Protein AF-A0A838WRP9-F1 (afdb_monomer_lite)

Organism: NCBI:txid2585140

InterPro domains:
  IPR011335 Restriction endonuclease type II-like [SSF52980] (3-72)
  IPR012547 PD-(D/E)XK nuclease superfamily 9 [PF08011] (3-76)

Sequence (81 aa):
ANFEGYYASVLYAFLSSLNARIIPEDITNYGQADITAILGDYIYVIEIKVVDGENVKENLALKQIRECNYAQKYRGEPGRT

Radius of gyration: 13.5 Å; chains: 1; bounding box: 34×22×33 Å

Secondary structu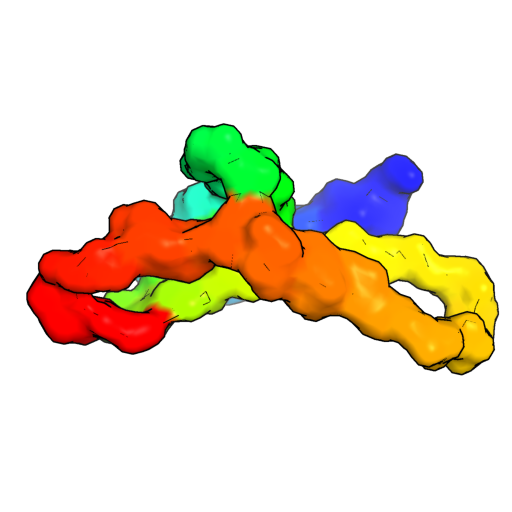re (DSSP, 8-state):
-TTHHHHHHHHHHHHHHTT-EEEEEEEETTEEEEEEEEETTEEEEE-----SSS---S-HHHHHHHHTTGGGGGTT-TT--

pLDDT: mean 89.35, std 9.65, range [51.28, 97.12]

Foldseek 3Di:
DVVQVVVLVVVVVVLVVLVWDKDAQDDDPLHTFRIWTHHQQEIDGDHDDDDDDDDPPDDVGVVSCVNSVVCVVVPPDPSHD

Structure (mmCIF, N/CA/C/O backbone):
data_AF-A0A838WRP9-F1
#
_entry.id   AF-A0A838WRP9-F1
#
loop_
_atom_site.group_PDB
_atom_site.id
_atom_site.type_symbol
_atom_site.label_atom_id
_atom_site.label_alt_id
_atom_site.label_comp_id
_atom_site.label_asym_id
_atom_site.label_entity_id
_atom_site.label_seq_id
_atom_site.pdbx_PDB_ins_code
_atom_site.Cartn_x
_atom_site.Cartn_y
_atom_site.Cartn_z
_atom_site.occupancy
_atom_site.B_iso_or_equiv
_atom_site.auth_seq_id
_atom_site.auth_comp_id
_atom_site.auth_asym_id
_atom_site.auth_atom_id
_atom_site.pdbx_PDB_model_num
ATOM 1 N N . ALA A 1 1 ? 11.028 5.754 -11.646 1.00 51.28 1 ALA A N 1
ATOM 2 C CA . ALA A 1 1 ? 9.866 6.650 -11.823 1.00 51.28 1 ALA A CA 1
ATOM 3 C C . ALA A 1 1 ? 8.750 6.022 -12.668 1.00 51.28 1 ALA A C 1
ATOM 5 O O . ALA A 1 1 ? 7.654 5.882 -12.155 1.00 51.28 1 ALA A O 1
ATOM 6 N N . ASN A 1 2 ? 8.989 5.591 -13.918 1.00 60.41 2 ASN A N 1
ATOM 7 C CA . ASN A 1 2 ? 7.888 5.189 -14.823 1.00 60.41 2 ASN A CA 1
ATOM 8 C C . ASN A 1 2 ? 7.137 3.888 -14.465 1.00 60.41 2 ASN A C 1
ATOM 10 O O . ASN A 1 2 ? 6.013 3.709 -14.917 1.00 60.41 2 ASN A O 1
ATOM 14 N N . PHE A 1 3 ? 7.724 2.981 -13.679 1.00 78.69 3 PHE A N 1
ATOM 15 C CA . PHE A 1 3 ? 7.093 1.690 -13.369 1.00 78.69 3 PHE A CA 1
ATOM 16 C C . PHE A 1 3 ? 6.217 1.729 -12.115 1.00 78.69 3 PHE A C 1
ATOM 18 O O . PHE A 1 3 ? 5.155 1.122 -12.085 1.00 78.69 3 PHE A O 1
ATOM 25 N N . GLU A 1 4 ? 6.632 2.471 -11.096 1.00 79.19 4 GLU A N 1
ATOM 26 C CA . GLU A 1 4 ? 5.950 2.530 -9.800 1.00 79.19 4 GLU A CA 1
ATOM 27 C C . GLU A 1 4 ? 4.553 3.143 -9.925 1.00 79.19 4 GLU A C 1
ATOM 29 O O . GLU A 1 4 ? 3.572 2.510 -9.546 1.00 79.19 4 GLU A O 1
ATOM 34 N N . GLY A 1 5 ? 4.436 4.290 -10.608 1.00 85.38 5 GLY A N 1
ATOM 35 C CA . GLY A 1 5 ? 3.138 4.906 -10.901 1.00 85.38 5 GLY A CA 1
ATOM 36 C C . GLY A 1 5 ? 2.233 4.040 -11.789 1.00 85.38 5 GLY A C 1
ATOM 37 O O . GLY A 1 5 ? 1.014 4.039 -11.613 1.00 85.38 5 GLY A O 1
ATOM 38 N N . TYR A 1 6 ? 2.810 3.255 -12.708 1.00 90.00 6 TYR A N 1
ATOM 39 C CA . TYR A 1 6 ? 2.052 2.291 -13.511 1.00 90.00 6 TYR A CA 1
ATOM 40 C C . TYR A 1 6 ? 1.452 1.186 -12.631 1.00 90.00 6 TYR A C 1
ATOM 42 O O . TYR A 1 6 ? 0.245 0.950 -12.684 1.00 90.00 6 TYR A O 1
ATOM 50 N N . TYR A 1 7 ? 2.256 0.550 -11.773 1.00 90.12 7 TYR A N 1
ATOM 51 C CA . TYR A 1 7 ? 1.768 -0.499 -10.873 1.00 90.12 7 TYR A CA 1
ATOM 52 C C . TYR A 1 7 ? 0.797 0.039 -9.820 1.00 90.12 7 TYR A C 1
ATOM 54 O O . TYR A 1 7 ? -0.216 -0.610 -9.557 1.00 90.12 7 TYR A O 1
ATOM 62 N N . ALA A 1 8 ? 1.036 1.240 -9.289 1.00 91.69 8 ALA A N 1
ATOM 63 C CA . ALA A 1 8 ? 0.096 1.919 -8.404 1.00 91.69 8 ALA A CA 1
ATOM 64 C C . ALA A 1 8 ? -1.263 2.121 -9.091 1.00 91.69 8 ALA A C 1
ATOM 66 O O . ALA A 1 8 ? -2.300 1.813 -8.509 1.00 91.69 8 ALA A O 1
ATOM 67 N N . SER A 1 9 ? -1.268 2.540 -10.362 1.00 92.50 9 SER A N 1
ATOM 68 C CA . SER A 1 9 ? -2.499 2.725 -11.145 1.00 92.50 9 SER A CA 1
ATOM 69 C C . SER A 1 9 ? -3.244 1.409 -11.395 1.00 92.50 9 SER A C 1
ATOM 71 O O . SER A 1 9 ? -4.468 1.358 -11.267 1.00 92.50 9 SER A O 1
ATOM 73 N N . VAL A 1 10 ? -2.523 0.329 -11.718 1.00 94.31 10 VAL A N 1
ATOM 74 C CA . VAL A 1 10 ? -3.115 -1.006 -11.924 1.00 94.31 10 VAL A CA 1
ATOM 75 C C . VAL A 1 10 ? -3.730 -1.539 -10.628 1.00 94.31 10 VAL A C 1
ATOM 77 O O . VAL A 1 10 ? -4.879 -1.986 -10.635 1.00 94.31 10 VAL A O 1
ATOM 80 N N . LEU A 1 11 ? -3.001 -1.457 -9.511 1.00 94.69 11 LEU A N 1
ATOM 81 C CA . LEU A 1 11 ? -3.500 -1.871 -8.198 1.00 94.69 11 LEU A CA 1
ATOM 82 C C . LEU A 1 11 ? -4.701 -1.031 -7.772 1.00 94.69 11 LEU A C 1
ATOM 84 O O . LEU A 1 11 ? -5.697 -1.587 -7.313 1.00 94.69 11 LEU A O 1
ATOM 88 N N . TYR A 1 12 ? -4.645 0.285 -7.983 1.00 94.44 12 TYR A N 1
ATOM 89 C CA . TYR A 1 12 ? -5.755 1.186 -7.699 1.00 94.44 12 TYR A CA 1
ATOM 90 C C . TYR A 1 12 ? -7.013 0.785 -8.472 1.00 94.44 12 TYR A C 1
ATOM 92 O O . TYR A 1 12 ? -8.077 0.631 -7.872 1.00 94.44 12 TYR A O 1
ATOM 100 N N . ALA A 1 13 ? -6.906 0.570 -9.786 1.00 95.81 13 ALA A N 1
ATOM 101 C CA . ALA A 1 13 ? -8.042 0.175 -10.615 1.00 95.81 13 ALA A CA 1
ATOM 102 C C . ALA A 1 13 ? -8.623 -1.182 -10.184 1.00 95.81 13 ALA A C 1
ATOM 104 O O . ALA A 1 13 ? -9.841 -1.320 -10.050 1.00 95.81 13 ALA A O 1
ATOM 105 N N . PHE A 1 14 ? -7.761 -2.165 -9.905 1.00 96.19 14 PHE A N 1
ATOM 106 C CA . PHE A 1 14 ? -8.178 -3.482 -9.428 1.00 96.19 14 PHE A CA 1
ATOM 107 C C . PHE A 1 14 ? -8.909 -3.395 -8.083 1.00 96.19 14 PHE A C 1
ATOM 109 O O . PHE A 1 14 ? -10.044 -3.853 -7.971 1.00 96.19 14 PHE A O 1
ATOM 116 N N . LEU A 1 15 ? -8.314 -2.750 -7.079 1.00 95.94 15 LEU A N 1
ATOM 117 C CA . LEU A 1 15 ? -8.916 -2.602 -5.751 1.00 95.94 15 LEU A CA 1
ATOM 118 C C . LEU A 1 15 ? -10.213 -1.783 -5.799 1.00 95.94 15 LEU A C 1
ATOM 120 O O . LEU A 1 15 ? -11.169 -2.100 -5.092 1.00 95.94 15 LEU A O 1
ATOM 124 N N . SER A 1 16 ? -10.282 -0.783 -6.684 1.00 94.56 16 SER A N 1
ATOM 125 C CA . SER A 1 16 ? -11.491 0.026 -6.884 1.00 94.56 16 SER A CA 1
ATOM 126 C C . SER A 1 16 ? -12.634 -0.835 -7.415 1.00 94.56 16 SER A C 1
ATOM 128 O O . SER A 1 16 ? -13.776 -0.677 -6.989 1.00 94.56 16 SER A O 1
ATOM 130 N N . SER A 1 17 ? -12.330 -1.794 -8.299 1.00 96.62 17 SER A N 1
ATOM 131 C CA . SER A 1 17 ? -13.325 -2.736 -8.830 1.00 96.62 17 SER A CA 1
ATOM 132 C C . SER A 1 17 ? -13.890 -3.693 -7.772 1.00 96.62 17 SER A C 1
ATOM 134 O O . SER A 1 17 ? -14.997 -4.197 -7.936 1.00 96.62 17 SER A O 1
ATOM 136 N N . LEU A 1 18 ? -13.170 -3.896 -6.661 1.00 95.50 18 LEU A N 1
ATOM 137 C CA . LEU A 1 18 ? -13.609 -4.701 -5.516 1.00 95.50 18 LEU A CA 1
ATOM 138 C C . LEU A 1 18 ? -14.405 -3.891 -4.484 1.00 95.50 18 LEU A C 1
ATOM 140 O O . LEU A 1 18 ? -14.694 -4.397 -3.400 1.00 95.50 18 LEU A O 1
ATOM 144 N N . ASN A 1 19 ? -14.743 -2.634 -4.794 1.00 93.00 19 ASN A N 1
ATOM 145 C CA . ASN A 1 19 ? -15.409 -1.712 -3.877 1.00 93.00 19 ASN A CA 1
ATOM 146 C C . ASN A 1 19 ? -14.605 -1.476 -2.577 1.00 93.00 19 ASN A C 1
ATOM 148 O O . ASN A 1 19 ? -15.178 -1.181 -1.525 1.00 93.00 19 ASN A O 1
ATOM 152 N N . ALA A 1 20 ? -13.275 -1.616 -2.640 1.00 96.81 20 ALA A N 1
ATOM 153 C CA . ALA A 1 20 ? -12.391 -1.272 -1.536 1.00 96.81 20 ALA A CA 1
ATOM 154 C C . ALA A 1 20 ? -12.328 0.252 -1.371 1.00 96.81 20 ALA A C 1
ATOM 156 O O . ALA A 1 20 ? -12.298 1.002 -2.350 1.00 96.81 20 ALA A O 1
ATOM 157 N N . ARG A 1 21 ? -12.236 0.726 -0.127 1.00 96.12 21 ARG A N 1
ATOM 158 C CA . ARG A 1 21 ? -11.844 2.114 0.133 1.00 96.12 21 ARG A CA 1
ATOM 159 C C . ARG A 1 21 ? -10.331 2.208 -0.007 1.00 96.12 21 ARG A C 1
ATOM 161 O O . ARG A 1 21 ? -9.609 1.524 0.710 1.00 96.12 21 ARG A O 1
ATOM 168 N N . ILE A 1 22 ? -9.860 3.085 -0.884 1.00 97.12 22 ILE A N 1
ATOM 169 C CA . ILE A 1 22 ? -8.433 3.239 -1.174 1.00 97.12 22 ILE A CA 1
ATOM 170 C C . ILE A 1 22 ? -7.964 4.612 -0.705 1.00 97.12 22 ILE A C 1
ATOM 172 O O . ILE A 1 22 ? -8.621 5.620 -0.966 1.00 97.12 22 ILE A O 1
ATOM 176 N N . ILE A 1 23 ? -6.828 4.640 -0.016 1.00 96.38 23 ILE A N 1
ATOM 177 C CA . ILE A 1 23 ? -6.114 5.847 0.383 1.00 96.38 23 ILE A CA 1
ATOM 178 C C . ILE A 1 23 ? -4.751 5.789 -0.319 1.00 96.38 23 ILE A C 1
ATOM 180 O O . ILE A 1 23 ? -3.882 5.040 0.126 1.00 96.38 23 ILE A O 1
ATOM 184 N N . PRO A 1 24 ? -4.579 6.481 -1.455 1.00 94.50 24 PRO A N 1
ATOM 185 C CA . PRO A 1 24 ? -3.266 6.619 -2.071 1.00 94.50 24 PRO A CA 1
ATOM 186 C C . PRO A 1 24 ? -2.392 7.552 -1.227 1.00 94.50 24 PRO A C 1
ATOM 188 O O . PRO A 1 24 ? -2.919 8.485 -0.613 1.00 94.50 24 PRO A O 1
ATOM 191 N N . GLU A 1 25 ? -1.078 7.331 -1.245 1.00 94.56 25 GLU A N 1
ATOM 192 C CA . GLU A 1 25 ? -0.082 8.211 -0.620 1.00 94.56 25 GLU A CA 1
ATOM 193 C C . GLU A 1 25 ? -0.387 8.470 0.862 1.00 94.56 25 GLU A C 1
ATOM 195 O O . GLU A 1 25 ? -0.444 9.604 1.347 1.00 94.56 25 GLU A O 1
ATOM 200 N N . ASP A 1 26 ? -0.648 7.389 1.585 1.00 95.88 26 ASP A N 1
ATOM 201 C CA . ASP A 1 26 ? -1.285 7.386 2.885 1.00 95.88 26 ASP A CA 1
ATOM 202 C C . ASP A 1 26 ? -0.304 7.732 4.021 1.00 95.88 26 ASP A C 1
ATOM 204 O O . ASP A 1 26 ? 0.499 6.917 4.485 1.00 95.88 26 ASP A O 1
ATOM 208 N N . ILE A 1 27 ? -0.387 8.977 4.493 1.00 93.06 27 ILE A N 1
ATOM 209 C CA . ILE A 1 27 ? 0.571 9.580 5.426 1.00 93.06 27 ILE A CA 1
ATOM 210 C C . ILE A 1 27 ? 0.371 9.073 6.864 1.00 93.06 27 ILE A C 1
ATOM 212 O O . ILE A 1 27 ? -0.745 8.883 7.360 1.00 93.06 27 ILE A O 1
ATOM 216 N N . THR A 1 28 ? 1.482 8.878 7.567 1.00 89.12 28 THR A N 1
ATOM 217 C CA . THR A 1 28 ? 1.574 8.603 9.005 1.00 89.12 28 THR A CA 1
ATOM 218 C C . THR A 1 28 ? 2.642 9.493 9.640 1.00 89.12 28 THR A C 1
ATOM 220 O O . THR A 1 28 ? 3.451 10.107 8.949 1.00 89.12 28 THR A O 1
ATOM 223 N N . ASN A 1 29 ? 2.716 9.504 10.971 1.00 86.88 29 ASN A N 1
ATOM 224 C CA . ASN A 1 29 ? 3.795 10.195 11.689 1.00 86.88 29 ASN A CA 1
ATOM 225 C C . ASN A 1 29 ? 5.192 9.590 11.436 1.00 86.88 29 ASN A C 1
ATOM 227 O O . ASN A 1 29 ? 6.189 10.206 11.798 1.00 86.88 29 ASN A O 1
ATOM 231 N N . TYR A 1 30 ? 5.265 8.391 10.852 1.00 87.69 30 TYR A N 1
ATOM 232 C CA . TYR A 1 30 ? 6.502 7.636 10.647 1.00 87.69 30 TYR A CA 1
ATOM 233 C C . TYR A 1 30 ? 6.899 7.511 9.167 1.00 87.69 30 TYR A C 1
ATOM 235 O O . TYR A 1 30 ? 7.923 6.903 8.866 1.00 87.69 30 TYR A O 1
ATOM 243 N N . GLY A 1 31 ? 6.108 8.069 8.246 1.00 93.00 31 GLY A N 1
ATOM 244 C CA . GLY A 1 31 ? 6.334 7.978 6.802 1.00 93.00 31 GLY A CA 1
ATOM 245 C C . GLY A 1 31 ? 5.029 7.955 6.009 1.00 93.00 31 GLY A C 1
ATOM 246 O O . GLY A 1 31 ? 3.955 8.193 6.563 1.00 93.00 31 GLY A O 1
ATOM 247 N N . GLN A 1 32 ? 5.119 7.627 4.727 1.00 96.19 32 GLN A N 1
ATOM 248 C CA . GLN A 1 32 ? 4.003 7.594 3.785 1.00 96.19 32 GLN A CA 1
ATOM 249 C C . GLN A 1 32 ? 3.993 6.245 3.072 1.00 96.19 32 GLN A C 1
ATOM 251 O O . GLN A 1 32 ? 5.019 5.853 2.524 1.00 96.19 32 GLN A O 1
ATOM 256 N N . ALA A 1 33 ? 2.863 5.539 3.134 1.00 96.19 33 ALA A N 1
ATOM 257 C CA . ALA A 1 33 ? 2.655 4.315 2.368 1.00 96.19 33 ALA A CA 1
ATOM 258 C C . ALA A 1 33 ? 2.140 4.646 0.963 1.00 96.19 33 ALA A C 1
ATOM 260 O O . ALA A 1 33 ? 1.285 5.521 0.834 1.00 96.19 33 ALA A O 1
ATOM 261 N N . ASP A 1 34 ? 2.573 3.914 -0.065 1.00 95.56 34 ASP A N 1
ATOM 262 C CA . ASP A 1 34 ? 2.116 4.169 -1.441 1.00 95.56 34 ASP A CA 1
ATOM 263 C C . ASP A 1 34 ? 0.594 4.008 -1.572 1.00 95.56 34 ASP A C 1
ATOM 265 O O . ASP A 1 34 ? -0.094 4.848 -2.158 1.00 95.56 34 ASP A O 1
ATOM 269 N N . ILE A 1 35 ? 0.041 2.919 -1.021 1.00 96.19 35 ILE A N 1
ATOM 270 C CA . ILE A 1 35 ? -1.402 2.649 -1.020 1.00 96.19 35 ILE A CA 1
ATOM 271 C C . ILE A 1 35 ? -1.806 1.952 0.282 1.00 96.19 35 ILE A C 1
ATOM 273 O O . ILE A 1 35 ? -1.233 0.927 0.652 1.00 96.19 35 ILE A O 1
ATOM 277 N N . THR A 1 36 ? -2.888 2.423 0.902 1.00 97.00 36 THR A N 1
ATOM 278 C CA . THR A 1 36 ? -3.661 1.633 1.868 1.00 97.00 36 THR A CA 1
ATOM 279 C C . THR A 1 36 ? -5.039 1.305 1.305 1.00 97.00 36 THR A C 1
ATOM 281 O O . THR A 1 36 ? -5.783 2.198 0.896 1.00 97.00 36 THR A O 1
ATOM 284 N N . ALA A 1 37 ? -5.411 0.026 1.306 1.00 96.94 37 ALA A N 1
ATOM 285 C CA . ALA A 1 37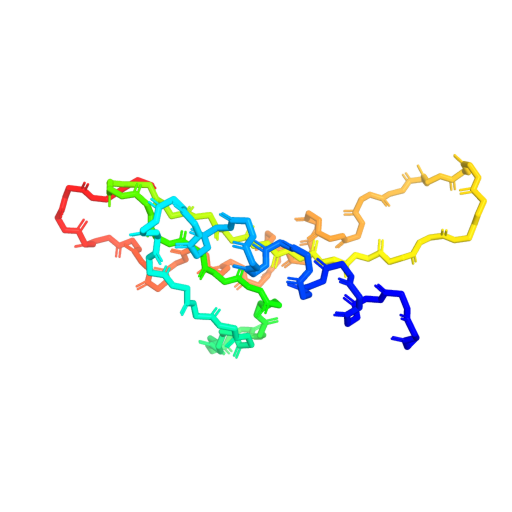 ? -6.719 -0.445 0.866 1.00 96.94 37 ALA A CA 1
ATOM 286 C C . ALA A 1 37 ? -7.486 -1.094 2.018 1.00 96.94 37 ALA A C 1
ATOM 288 O O . ALA A 1 37 ? -6.970 -1.970 2.706 1.00 96.94 37 ALA A O 1
ATOM 289 N N . ILE A 1 38 ? -8.733 -0.676 2.206 1.00 95.88 38 ILE A N 1
ATOM 290 C CA . ILE A 1 38 ? -9.640 -1.188 3.231 1.00 95.88 38 ILE A CA 1
ATOM 291 C C . ILE A 1 38 ? -10.744 -1.957 2.511 1.00 95.88 38 ILE A C 1
ATOM 293 O O . ILE A 1 38 ? -11.539 -1.366 1.771 1.00 95.88 38 ILE A O 1
ATOM 297 N N . LEU A 1 39 ? -10.779 -3.271 2.715 1.00 95.00 39 LEU A N 1
ATOM 298 C CA . LEU A 1 39 ? -11.739 -4.176 2.090 1.00 95.00 39 LEU A CA 1
ATOM 299 C C . LEU A 1 39 ? -12.417 -5.018 3.171 1.00 95.00 39 LEU A C 1
ATOM 301 O O . LEU A 1 39 ? -11.821 -5.938 3.729 1.00 95.00 39 LEU A O 1
ATOM 305 N N . GLY A 1 40 ? -13.673 -4.678 3.465 1.00 92.31 40 GLY A N 1
ATOM 306 C CA . GLY A 1 40 ? -14.382 -5.227 4.618 1.00 92.31 40 GLY A CA 1
ATOM 307 C C . GLY A 1 40 ? -13.634 -4.903 5.911 1.00 92.31 40 GLY A C 1
ATOM 308 O O . GLY A 1 40 ? -13.355 -3.736 6.194 1.00 92.31 40 GLY A O 1
ATOM 309 N N . ASP A 1 41 ? -13.280 -5.953 6.642 1.00 92.56 41 ASP A N 1
ATOM 310 C CA . ASP A 1 41 ? -12.592 -5.883 7.931 1.00 92.56 41 ASP A CA 1
ATOM 311 C C . ASP A 1 41 ? -11.062 -5.932 7.798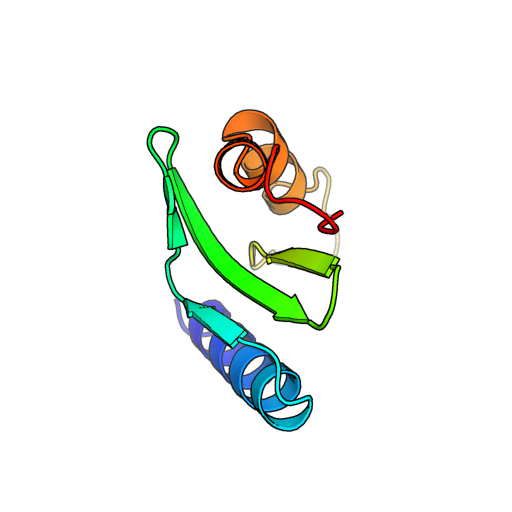 1.00 92.56 41 ASP A C 1
ATOM 313 O O . ASP A 1 41 ? -10.357 -5.899 8.802 1.00 92.56 41 ASP A O 1
ATOM 317 N N . TYR A 1 42 ? -10.530 -5.999 6.573 1.00 93.31 42 TYR A N 1
ATOM 318 C CA . TYR A 1 42 ? -9.096 -6.122 6.323 1.00 93.31 42 TYR A CA 1
ATOM 319 C C . TYR A 1 42 ? -8.477 -4.822 5.830 1.00 93.31 42 TYR A C 1
ATOM 321 O O . TYR A 1 42 ? -9.028 -4.143 4.953 1.00 93.31 42 TYR A O 1
ATOM 329 N N . ILE A 1 43 ? -7.289 -4.517 6.352 1.00 95.25 43 ILE A N 1
ATOM 330 C CA . ILE A 1 43 ? -6.487 -3.365 5.936 1.00 95.25 43 ILE A CA 1
ATOM 331 C C . ILE A 1 43 ? -5.185 -3.843 5.298 1.00 95.25 43 ILE A C 1
ATOM 333 O O . ILE A 1 43 ? -4.330 -4.454 5.937 1.00 95.25 43 ILE A O 1
ATOM 337 N N . TYR A 1 44 ? -5.011 -3.511 4.024 1.00 95.25 44 TYR A N 1
ATOM 338 C CA . TYR A 1 44 ? -3.828 -3.837 3.243 1.00 95.25 44 TYR A CA 1
ATOM 339 C C . TYR A 1 44 ? -2.967 -2.590 3.076 1.00 95.25 44 TYR A C 1
ATOM 341 O O . TYR A 1 44 ? -3.361 -1.656 2.382 1.00 95.25 44 TYR A O 1
ATOM 349 N N . VAL A 1 45 ? -1.786 -2.591 3.692 1.00 96.25 45 VAL A N 1
ATOM 350 C CA . VAL A 1 45 ? -0.748 -1.581 3.455 1.00 96.25 45 VAL A CA 1
ATOM 351 C C . VAL A 1 45 ? 0.184 -2.094 2.366 1.00 96.25 45 VAL A C 1
ATOM 353 O O . VAL A 1 45 ? 0.713 -3.202 2.472 1.00 96.25 45 VAL A O 1
ATOM 356 N N . ILE A 1 46 ? 0.374 -1.295 1.323 1.00 95.81 46 ILE A N 1
ATOM 357 C CA . ILE A 1 46 ? 1.108 -1.672 0.121 1.00 95.81 46 ILE A CA 1
ATOM 358 C C . ILE A 1 46 ? 2.241 -0.669 -0.100 1.00 95.81 46 ILE A C 1
ATOM 360 O O . ILE A 1 46 ? 2.022 0.538 -0.097 1.00 95.81 46 ILE A O 1
ATOM 364 N N . GLU A 1 47 ? 3.438 -1.212 -0.320 1.00 95.69 47 GLU A N 1
ATOM 365 C CA . GLU A 1 47 ? 4.638 -0.500 -0.761 1.00 95.69 47 GLU A CA 1
ATOM 366 C C . GLU A 1 47 ? 5.164 -1.166 -2.032 1.00 95.69 47 GLU A C 1
ATOM 368 O O . GLU A 1 47 ? 5.258 -2.398 -2.110 1.00 95.69 47 GLU A O 1
ATOM 373 N N . ILE A 1 48 ? 5.531 -0.358 -3.016 1.00 92.44 48 ILE A N 1
ATOM 374 C CA . ILE A 1 48 ? 6.020 -0.778 -4.320 1.00 92.44 48 ILE A CA 1
ATOM 375 C C . ILE A 1 48 ? 7.503 -0.422 -4.387 1.00 92.44 48 ILE A C 1
ATOM 377 O O . ILE A 1 48 ? 7.913 0.720 -4.229 1.00 92.44 48 ILE A O 1
ATOM 381 N N . LYS A 1 49 ? 8.351 -1.421 -4.641 1.00 89.81 49 LYS A N 1
ATOM 382 C CA . LYS A 1 49 ? 9.771 -1.202 -4.931 1.00 89.81 49 LYS A CA 1
ATOM 383 C C . LYS A 1 49 ? 10.115 -1.897 -6.234 1.00 89.81 49 LYS A C 1
ATOM 385 O O . LYS A 1 49 ? 9.941 -3.106 -6.370 1.00 89.81 49 LYS A O 1
ATOM 390 N N . VAL A 1 50 ? 10.592 -1.117 -7.196 1.00 85.56 50 VAL A N 1
ATOM 391 C CA . VAL A 1 50 ? 11.091 -1.636 -8.469 1.00 85.56 50 VAL A CA 1
ATOM 392 C C . VAL A 1 50 ? 12.539 -2.059 -8.261 1.00 85.56 50 VAL A C 1
ATOM 394 O O . VAL A 1 50 ? 13.337 -1.305 -7.709 1.00 85.56 50 VAL A O 1
ATOM 397 N N . VAL A 1 51 ? 12.866 -3.274 -8.682 1.00 84.31 51 VAL A N 1
ATOM 398 C CA . VAL A 1 51 ? 14.201 -3.862 -8.566 1.00 84.31 51 VAL A CA 1
ATOM 399 C C . VAL A 1 51 ? 14.725 -4.176 -9.960 1.00 84.31 51 VAL A C 1
ATOM 401 O O . VAL A 1 51 ? 13.987 -4.690 -10.799 1.00 84.31 51 VAL A O 1
ATOM 404 N N . ASP A 1 52 ? 15.995 -3.865 -10.202 1.00 77.00 52 ASP A N 1
ATOM 405 C CA . ASP A 1 52 ? 16.660 -4.197 -11.458 1.00 77.00 52 ASP A CA 1
ATOM 406 C C . ASP A 1 52 ? 17.297 -5.593 -11.354 1.00 77.00 52 ASP A C 1
ATOM 408 O O . ASP A 1 52 ? 18.206 -5.828 -10.555 1.00 77.00 52 ASP A O 1
ATOM 412 N N . GLY A 1 53 ? 16.824 -6.528 -12.182 1.00 74.44 53 GLY A N 1
ATOM 413 C CA . GLY A 1 53 ? 17.340 -7.899 -12.270 1.00 74.44 53 GLY A CA 1
ATOM 414 C C . GLY A 1 53 ? 16.719 -8.897 -11.281 1.00 74.44 53 GLY A C 1
ATOM 415 O O . GLY A 1 53 ? 15.816 -8.581 -10.515 1.00 74.44 53 GLY A O 1
ATOM 416 N N . GLU A 1 54 ? 17.203 -10.141 -11.320 1.00 68.56 54 GLU A N 1
ATOM 417 C CA . GLU A 1 54 ? 16.609 -11.272 -10.578 1.00 68.56 54 GLU A CA 1
ATOM 418 C C . GLU A 1 54 ? 17.146 -11.432 -9.141 1.00 68.56 54 GLU A C 1
ATOM 420 O O . GLU A 1 54 ? 16.584 -12.170 -8.335 1.00 68.56 54 GLU A O 1
ATOM 425 N N . ASN A 1 55 ? 18.225 -10.729 -8.779 1.00 67.56 55 ASN A N 1
ATOM 426 C CA . ASN A 1 55 ? 18.895 -10.891 -7.484 1.00 67.56 55 ASN A CA 1
ATOM 427 C C . ASN A 1 55 ? 18.351 -9.930 -6.416 1.00 67.56 55 ASN A C 1
ATOM 429 O O . ASN A 1 55 ? 19.052 -9.024 -5.957 1.00 67.56 55 ASN A O 1
ATOM 433 N N . VAL A 1 56 ? 17.113 -10.153 -5.971 1.00 74.12 56 VAL A N 1
ATOM 434 C CA . VAL A 1 56 ? 16.555 -9.443 -4.809 1.00 74.12 56 VAL A CA 1
ATOM 435 C C . VAL A 1 56 ? 17.105 -10.064 -3.526 1.00 74.12 56 VAL A C 1
ATOM 437 O O . VAL A 1 56 ? 16.618 -11.087 -3.052 1.00 74.12 56 VAL A O 1
ATOM 440 N N . LYS A 1 57 ? 18.151 -9.455 -2.957 1.00 80.75 57 LYS A N 1
ATOM 441 C CA . LYS A 1 57 ? 18.769 -9.927 -1.702 1.00 80.75 57 LYS A CA 1
ATOM 442 C C . LYS A 1 57 ? 17.937 -9.607 -0.455 1.00 80.75 57 LYS A C 1
ATOM 444 O O . LYS A 1 57 ? 18.039 -10.320 0.537 1.00 80.75 57 LYS A O 1
ATOM 449 N N . GLU A 1 58 ? 17.144 -8.538 -0.495 1.00 88.12 58 GLU A N 1
ATOM 450 C CA . GLU A 1 58 ? 16.340 -8.055 0.631 1.00 88.12 58 GLU A CA 1
ATOM 451 C C . GLU A 1 58 ? 15.016 -7.475 0.121 1.00 88.12 58 GLU A C 1
ATOM 453 O O . GLU A 1 58 ? 14.979 -6.782 -0.896 1.00 88.12 58 GLU A 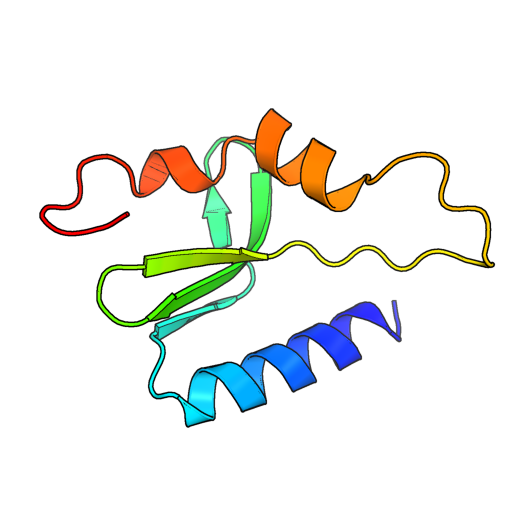O 1
ATOM 458 N N . ASN A 1 59 ? 13.920 -7.736 0.837 1.00 91.50 59 ASN A N 1
ATOM 459 C CA . ASN A 1 59 ? 12.629 -7.117 0.549 1.00 91.50 59 ASN A CA 1
ATOM 460 C C . ASN A 1 59 ? 12.554 -5.741 1.228 1.00 91.50 59 ASN A C 1
ATOM 462 O O . ASN A 1 59 ? 12.084 -5.614 2.362 1.00 91.50 59 ASN A O 1
ATOM 466 N N . LEU A 1 60 ? 13.036 -4.720 0.519 1.00 92.31 60 LEU A N 1
ATOM 467 C CA . LEU A 1 60 ? 13.061 -3.340 1.007 1.00 92.31 60 LEU A CA 1
ATOM 468 C C . LEU A 1 60 ? 11.655 -2.782 1.283 1.00 92.31 60 LEU A C 1
ATOM 470 O O . LEU A 1 60 ? 11.489 -2.025 2.233 1.00 92.31 60 LEU A O 1
ATOM 474 N N . ALA A 1 61 ? 10.640 -3.198 0.517 1.00 94.06 61 ALA A N 1
ATOM 475 C CA . ALA A 1 61 ? 9.254 -2.770 0.721 1.00 94.06 61 ALA A CA 1
ATOM 476 C C . ALA A 1 61 ? 8.712 -3.268 2.071 1.00 94.06 61 ALA A C 1
ATOM 478 O O . ALA A 1 61 ? 8.236 -2.492 2.897 1.00 94.06 61 ALA A O 1
ATOM 479 N N . LEU A 1 62 ? 8.860 -4.568 2.350 1.00 95.00 62 LEU A N 1
ATOM 480 C CA . LEU A 1 62 ? 8.424 -5.161 3.616 1.00 95.00 62 LEU A CA 1
ATOM 481 C C . LEU A 1 62 ? 9.203 -4.599 4.811 1.00 95.00 62 LEU A C 1
ATOM 483 O O . LEU A 1 62 ? 8.631 -4.425 5.890 1.00 95.00 62 LEU A O 1
ATOM 487 N N . LYS A 1 63 ? 10.499 -4.326 4.630 1.00 96.06 63 LYS A N 1
ATOM 488 C CA . LYS A 1 63 ? 11.322 -3.667 5.645 1.00 96.06 63 LYS A CA 1
ATOM 489 C C . LYS A 1 63 ? 10.766 -2.287 5.988 1.00 96.06 63 LYS A C 1
ATOM 491 O O . LYS A 1 63 ? 10.496 -2.040 7.159 1.00 96.06 63 LYS A O 1
ATOM 496 N N . GLN A 1 64 ? 10.498 -1.457 4.980 1.00 96.12 64 GLN A N 1
ATOM 497 C CA . GLN A 1 64 ? 9.931 -0.120 5.159 1.00 96.12 64 GLN A CA 1
ATOM 498 C C . GLN A 1 64 ? 8.571 -0.164 5.873 1.00 96.12 64 GLN A C 1
ATOM 500 O O . GLN A 1 64 ? 8.389 0.532 6.869 1.00 96.12 64 GLN A O 1
ATOM 505 N N . ILE A 1 65 ? 7.649 -1.042 5.452 1.00 96.44 65 ILE A N 1
ATOM 506 C CA . ILE A 1 65 ? 6.334 -1.203 6.110 1.00 96.44 65 ILE A CA 1
ATOM 507 C C . ILE A 1 65 ? 6.488 -1.491 7.611 1.00 96.44 65 ILE A C 1
ATOM 509 O O . ILE A 1 65 ? 5.731 -0.967 8.434 1.00 96.44 65 ILE A O 1
ATOM 513 N N . ARG A 1 66 ? 7.455 -2.341 7.979 1.00 95.56 66 ARG A N 1
ATOM 514 C CA . ARG A 1 66 ? 7.703 -2.727 9.375 1.00 95.56 66 ARG A CA 1
ATOM 515 C C . ARG A 1 66 ? 8.372 -1.615 10.174 1.00 95.56 66 ARG A C 1
ATOM 517 O O . ARG A 1 66 ? 7.942 -1.365 11.296 1.00 95.56 66 ARG A O 1
ATOM 524 N N . GLU A 1 67 ? 9.388 -0.965 9.614 1.00 96.75 67 GLU A N 1
ATOM 525 C CA . GLU A 1 67 ? 10.126 0.121 10.271 1.00 96.75 67 GLU A CA 1
ATOM 526 C C . GLU A 1 67 ? 9.231 1.341 10.520 1.00 96.75 67 GLU A C 1
ATOM 528 O O . GLU A 1 67 ? 9.225 1.882 11.625 1.00 96.75 67 GLU A O 1
ATOM 533 N N . CYS A 1 68 ? 8.409 1.719 9.540 1.00 96.81 68 CYS A N 1
ATOM 534 C CA . CYS A 1 68 ? 7.465 2.826 9.675 1.00 96.81 68 CYS A CA 1
ATOM 535 C C . CYS A 1 68 ? 6.174 2.445 10.420 1.00 96.81 68 CYS A C 1
ATOM 537 O O . CYS A 1 68 ? 5.366 3.315 10.733 1.00 96.81 68 CYS A O 1
ATOM 539 N N . ASN A 1 69 ? 5.955 1.156 10.705 1.00 95.44 69 ASN A N 1
ATOM 540 C CA . ASN A 1 69 ? 4.804 0.643 11.453 1.00 95.44 69 ASN A CA 1
ATOM 541 C C . ASN A 1 69 ? 3.457 1.219 10.970 1.00 95.44 69 ASN A C 1
ATOM 543 O O . ASN A 1 69 ? 2.597 1.591 11.773 1.00 95.44 69 ASN A O 1
ATOM 547 N N . TYR A 1 70 ? 3.260 1.294 9.650 1.00 95.94 70 TYR A N 1
ATOM 548 C CA . TYR A 1 70 ? 2.107 1.966 9.039 1.00 95.94 70 TYR A CA 1
ATOM 549 C C . TYR A 1 70 ? 0.749 1.445 9.531 1.00 95.94 70 TYR A C 1
ATOM 551 O O . TYR A 1 70 ? -0.211 2.206 9.631 1.00 95.94 70 TYR A O 1
ATOM 559 N N . ALA A 1 71 ? 0.677 0.170 9.924 1.00 92.19 71 ALA A N 1
ATOM 560 C CA . ALA A 1 71 ? -0.525 -0.438 10.489 1.00 92.19 71 ALA A CA 1
ATOM 561 C C . ALA A 1 71 ? -0.967 0.193 11.826 1.00 92.19 71 ALA A C 1
ATOM 563 O O . ALA A 1 71 ? -2.128 0.065 12.210 1.00 92.19 71 ALA A O 1
ATOM 564 N N . GLN A 1 72 ? -0.075 0.871 12.558 1.00 93.19 72 GLN A N 1
ATOM 565 C CA . GLN A 1 72 ? -0.357 1.390 13.899 1.00 93.19 72 GLN A CA 1
ATOM 566 C C . GLN A 1 72 ? -1.566 2.320 13.948 1.00 93.19 72 GLN A C 1
ATOM 568 O O . GLN A 1 72 ? -2.346 2.218 14.891 1.00 93.19 72 GLN A O 1
ATOM 573 N N . LYS A 1 73 ? -1.742 3.199 12.954 1.00 90.44 73 LYS A N 1
ATOM 574 C CA . LYS A 1 73 ? -2.849 4.170 12.950 1.00 90.44 73 LYS A CA 1
ATOM 575 C C . LYS A 1 73 ? -4.234 3.530 12.824 1.00 90.44 73 LYS A C 1
ATOM 577 O O . LYS A 1 73 ? -5.221 4.190 13.119 1.00 90.44 73 LYS A O 1
ATOM 582 N N . TYR A 1 74 ? -4.291 2.269 12.401 1.00 90.81 74 TYR A N 1
ATOM 583 C CA . TYR A 1 74 ? -5.528 1.508 12.254 1.00 90.81 74 TYR A CA 1
ATOM 584 C C . TYR A 1 74 ? -5.788 0.543 13.413 1.00 90.81 74 TYR A C 1
ATOM 586 O O . TYR A 1 74 ? -6.887 0.008 13.557 1.00 90.81 74 TYR A O 1
ATOM 594 N N . ARG A 1 75 ? -4.788 0.311 14.273 1.00 86.62 75 ARG A N 1
ATOM 595 C CA . ARG A 1 75 ? -4.969 -0.532 15.457 1.00 86.62 75 ARG A CA 1
ATOM 596 C C . ARG A 1 75 ? -5.943 0.151 16.416 1.00 86.62 75 ARG A C 1
ATOM 598 O O . ARG A 1 75 ? -5.733 1.295 16.804 1.00 86.62 75 ARG A O 1
ATOM 605 N N . GLY A 1 76 ? -6.974 -0.580 16.833 1.00 79.38 76 GLY A N 1
ATOM 606 C CA . GLY A 1 76 ? -8.011 -0.081 17.743 1.00 79.38 76 GLY A CA 1
ATOM 607 C C . GLY A 1 76 ? -9.314 0.326 17.055 1.00 79.38 76 GLY A C 1
ATOM 608 O O . GLY A 1 76 ? -10.270 0.663 17.749 1.00 79.38 76 GLY A O 1
ATOM 609 N N . GLU A 1 77 ? -9.391 0.246 15.723 1.00 76.62 77 GLU A N 1
ATOM 610 C CA . GLU A 1 77 ? -10.670 0.329 15.021 1.00 76.62 77 GLU A CA 1
ATOM 611 C C . GLU A 1 77 ? -11.477 -0.966 15.264 1.00 76.62 77 GLU A C 1
ATOM 613 O O . GLU A 1 77 ? -10.992 -2.057 14.949 1.00 76.62 77 GLU A O 1
ATOM 618 N N . PRO A 1 78 ? -12.688 -0.893 15.858 1.00 74.69 78 PRO A N 1
ATOM 619 C CA . PRO A 1 78 ? -13.479 -2.081 16.157 1.00 74.69 78 PRO A CA 1
ATOM 620 C C . PRO A 1 78 ? -13.770 -2.888 14.891 1.00 74.69 78 PRO A C 1
ATOM 622 O O . PRO A 1 78 ? -14.257 -2.338 13.904 1.00 74.69 78 PRO A O 1
ATOM 625 N N . GLY A 1 79 ? -13.495 -4.192 14.941 1.00 74.06 79 GLY A N 1
ATOM 626 C CA . GLY A 1 79 ? -13.784 -5.112 13.842 1.00 74.06 79 GLY A CA 1
ATOM 627 C C . GLY A 1 79 ? -12.795 -5.068 12.678 1.00 74.06 79 GLY A C 1
ATOM 628 O O . GLY A 1 79 ? -13.085 -5.687 11.669 1.00 74.06 79 GLY A O 1
ATOM 629 N N . ARG A 1 80 ? -11.646 -4.383 12.789 1.00 74.06 80 ARG A N 1
ATOM 630 C CA . AR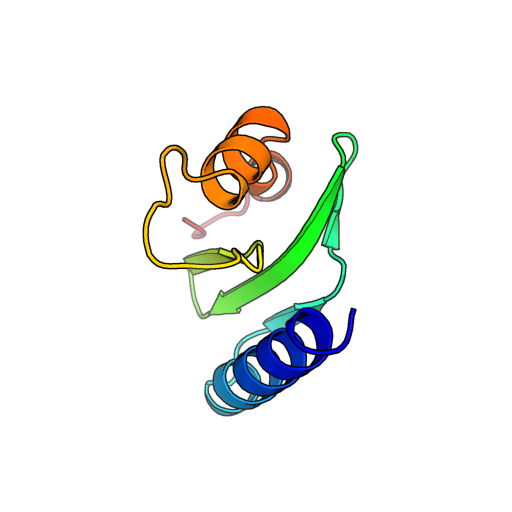G A 1 80 ? -10.627 -4.363 11.726 1.00 74.06 80 ARG A CA 1
ATOM 631 C C . ARG A 1 80 ? -9.364 -5.132 12.109 1.00 74.06 80 ARG A C 1
ATOM 633 O O . ARG A 1 80 ? -8.900 -5.045 13.248 1.00 74.06 80 ARG A O 1
ATOM 640 N N . THR A 1 81 ? -8.819 -5.868 11.143 1.00 63.47 81 THR A N 1
ATOM 641 C CA . THR A 1 81 ? -7.57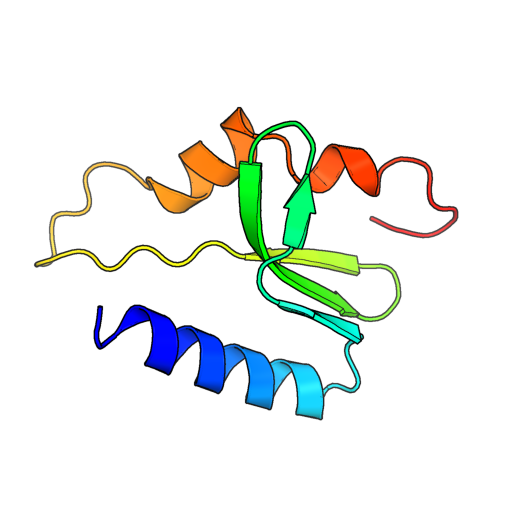0 -6.644 11.227 1.00 63.47 81 THR A CA 1
ATOM 642 C C . THR A 1 81 ? -6.578 -6.266 10.144 1.00 63.47 81 THR A C 1
ATOM 644 O O . THR A 1 81 ? -7.007 -6.010 8.995 1.00 63.47 81 THR A O 1
#